Protein AF-A0A150WI34-F1 (afdb_monomer_lite)

pLDDT: mean 77.92, std 21.19, range [30.59, 97.75]

Structure (mmCIF, N/CA/C/O backbone):
data_AF-A0A150WI34-F1
#
_entry.id   AF-A0A150WI34-F1
#
loop_
_atom_site.group_PDB
_atom_site.id
_atom_site.type_symbol
_atom_site.label_atom_id
_atom_site.label_alt_id
_atom_site.label_comp_id
_atom_site.label_asym_id
_atom_site.label_entity_id
_atom_site.label_seq_id
_atom_site.pdbx_PDB_ins_code
_atom_site.Cartn_x
_atom_site.Cartn_y
_atom_site.Cartn_z
_atom_site.occupancy
_atom_site.B_iso_or_equiv
_atom_site.auth_seq_id
_atom_site.auth_comp_id
_atom_site.auth_asym_id
_atom_site.auth_atom_id
_atom_site.pdbx_PDB_model_num
ATOM 1 N N . MET A 1 1 ? -66.284 -6.676 19.353 1.00 37.59 1 MET A N 1
ATOM 2 C CA . MET A 1 1 ? -65.071 -7.520 19.408 1.00 37.59 1 MET A CA 1
ATOM 3 C C . MET A 1 1 ? -63.878 -6.596 19.191 1.00 37.59 1 MET A C 1
ATOM 5 O O . MET A 1 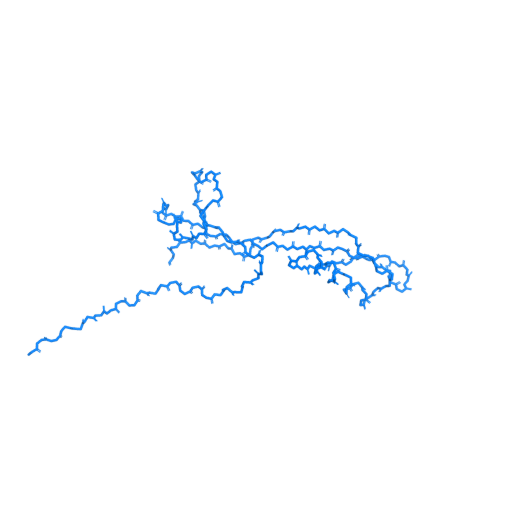1 ? -63.850 -5.918 18.175 1.00 37.59 1 MET A O 1
ATOM 9 N N . LYS A 1 2 ? -63.004 -6.437 20.193 1.00 41.41 2 LYS A N 1
ATOM 10 C CA . LYS A 1 2 ? -61.837 -5.535 20.162 1.00 41.41 2 LYS A CA 1
ATOM 11 C C . LYS A 1 2 ? -60.640 -6.304 19.600 1.00 41.41 2 LYS A C 1
ATOM 13 O O . LYS A 1 2 ? -60.260 -7.304 20.197 1.00 41.41 2 LYS A O 1
ATOM 18 N N . ALA A 1 3 ? -60.053 -5.831 18.505 1.00 36.69 3 ALA A N 1
ATOM 19 C CA . ALA A 1 3 ? -58.774 -6.319 17.998 1.00 36.69 3 ALA A CA 1
ATOM 20 C C . ALA A 1 3 ? -57.726 -5.215 18.180 1.00 36.69 3 ALA A C 1
ATOM 22 O O . ALA A 1 3 ? -57.912 -4.092 17.713 1.00 36.69 3 ALA A O 1
ATOM 23 N N . TRP A 1 4 ? -56.665 -5.532 18.919 1.00 30.59 4 TRP A N 1
ATOM 24 C CA . TRP A 1 4 ? -55.502 -4.676 19.122 1.00 30.59 4 TRP A CA 1
ATOM 25 C C . TRP A 1 4 ? -54.525 -4.901 17.969 1.00 30.59 4 TRP A C 1
ATOM 27 O O . TRP A 1 4 ? -54.116 -6.032 17.719 1.00 30.59 4 TRP A O 1
ATOM 37 N N . ILE A 1 5 ? -54.158 -3.828 17.271 1.00 40.88 5 ILE A N 1
ATOM 38 C CA . ILE A 1 5 ? -53.065 -3.836 16.298 1.00 40.88 5 ILE A CA 1
ATOM 39 C C . ILE A 1 5 ? -51.768 -3.708 17.098 1.00 40.88 5 ILE A C 1
ATOM 41 O O . ILE A 1 5 ? -51.485 -2.662 17.677 1.00 40.88 5 ILE A O 1
ATOM 45 N N . VAL A 1 6 ? -51.006 -4.797 17.167 1.00 38.22 6 VAL A N 1
ATOM 46 C CA . VAL A 1 6 ?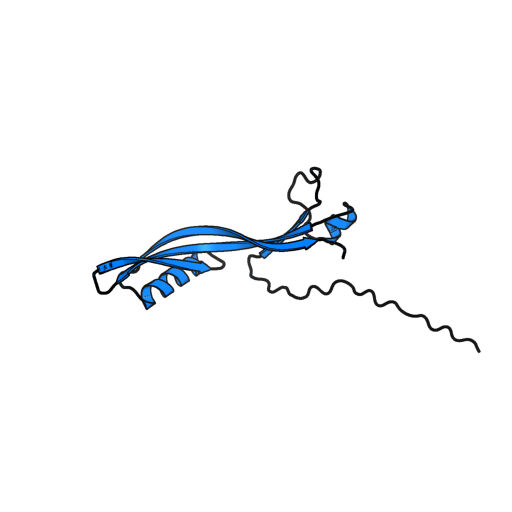 -49.631 -4.786 17.670 1.00 38.22 6 VAL A CA 1
ATOM 47 C C . VAL A 1 6 ? -48.750 -4.269 16.537 1.00 38.22 6 VAL A C 1
ATOM 49 O O . VAL A 1 6 ? -48.471 -4.987 15.579 1.00 38.22 6 VAL A O 1
ATOM 52 N N . SER A 1 7 ? -48.337 -3.006 16.632 1.00 43.38 7 SER A N 1
ATOM 53 C CA . SER A 1 7 ? -47.273 -2.456 15.795 1.00 43.38 7 SER A CA 1
ATOM 54 C C . SER A 1 7 ? -45.956 -3.118 16.188 1.00 43.38 7 SER A C 1
ATOM 56 O O . SER A 1 7 ? -45.345 -2.770 17.197 1.00 43.38 7 SER A O 1
ATOM 58 N N . VAL A 1 8 ? -45.531 -4.098 15.395 1.00 38.53 8 VAL A N 1
ATOM 59 C CA . VAL A 1 8 ? -44.171 -4.630 15.441 1.00 38.53 8 VAL A CA 1
ATOM 60 C C . VAL A 1 8 ? -43.250 -3.535 14.909 1.00 38.53 8 VAL A C 1
ATOM 62 O O . VAL A 1 8 ? -43.217 -3.258 13.711 1.00 38.53 8 VAL A O 1
ATOM 65 N N . LEU A 1 9 ? -42.532 -2.881 15.821 1.00 38.22 9 LEU A N 1
ATOM 66 C CA . LEU A 1 9 ? -41.353 -2.090 15.499 1.00 38.22 9 LEU A CA 1
ATOM 67 C C . LEU A 1 9 ? -40.330 -3.048 14.889 1.00 38.22 9 LEU A C 1
ATOM 69 O O . LEU A 1 9 ? -39.671 -3.807 15.598 1.00 38.22 9 LEU A O 1
ATOM 73 N N . ILE A 1 10 ? -40.232 -3.040 13.561 1.00 41.25 10 ILE A N 1
ATOM 74 C CA . ILE A 1 10 ? -39.094 -3.622 12.862 1.00 41.25 10 ILE A CA 1
ATOM 75 C C . ILE A 1 10 ? -37.908 -2.748 13.256 1.00 41.25 10 ILE A C 1
ATOM 77 O O . ILE A 1 10 ? -37.738 -1.639 12.750 1.00 41.25 10 ILE A O 1
ATOM 81 N N . GLY A 1 11 ? -37.145 -3.238 14.233 1.00 33.41 11 GLY A N 1
ATOM 82 C CA . GLY A 1 11 ? -35.822 -2.735 14.535 1.00 33.41 11 GLY A CA 1
ATOM 83 C C . GLY A 1 11 ? -35.042 -2.693 13.233 1.00 33.41 11 GLY A C 1
ATOM 84 O O . GLY A 1 11 ? -34.853 -3.717 12.574 1.00 33.41 11 GLY A O 1
ATOM 85 N N . LEU A 1 12 ? -34.653 -1.484 12.846 1.00 35.91 12 LEU A N 1
ATOM 86 C CA . LEU A 1 12 ? -33.745 -1.214 11.749 1.00 35.91 12 LEU A CA 1
ATOM 87 C C . LEU A 1 12 ? -32.347 -1.652 12.209 1.00 35.91 12 LEU A C 1
ATOM 89 O O . LEU A 1 12 ? -31.480 -0.842 12.513 1.00 35.91 12 LEU A O 1
ATOM 93 N N . SER A 1 13 ? -32.170 -2.961 12.370 1.00 34.88 13 SER A N 1
ATOM 94 C CA . SER A 1 13 ? -30.908 -3.577 12.740 1.00 34.88 13 SER A CA 1
ATOM 95 C C . SER A 1 13 ? -29.963 -3.399 11.566 1.00 34.88 13 SER A C 1
ATOM 97 O O . SER A 1 13 ? -30.123 -4.066 10.547 1.00 34.88 13 SER A O 1
ATOM 99 N N . CYS A 1 14 ? -29.042 -2.447 11.712 1.00 38.06 14 CYS A N 1
ATOM 100 C CA . CYS A 1 14 ? -27.749 -2.309 11.049 1.00 38.06 14 CYS A CA 1
ATOM 101 C C . CYS A 1 14 ? -27.474 -3.335 9.940 1.00 38.06 14 CYS A C 1
ATOM 103 O O . CYS A 1 14 ? -26.642 -4.231 10.081 1.00 38.06 14 CYS A O 1
ATOM 105 N N . LEU A 1 15 ? -28.146 -3.174 8.802 1.00 37.88 15 LEU A N 1
ATOM 106 C CA . LEU A 1 15 ? -27.693 -3.754 7.555 1.00 37.88 15 LEU A CA 1
ATOM 107 C C . LEU A 1 15 ? -26.435 -2.979 7.163 1.00 37.88 15 LEU A C 1
ATOM 109 O O . LEU A 1 15 ? -26.505 -1.954 6.492 1.00 37.88 15 LEU A O 1
ATOM 113 N N . ALA A 1 16 ? -25.279 -3.504 7.555 1.00 40.78 16 ALA A N 1
ATOM 114 C CA . ALA A 1 16 ? -24.018 -3.215 6.893 1.00 40.78 16 ALA A CA 1
ATOM 115 C C . ALA A 1 16 ? -23.627 -4.367 5.942 1.00 40.78 16 ALA A C 1
ATOM 117 O O . ALA A 1 16 ? -22.612 -5.019 6.171 1.00 40.78 16 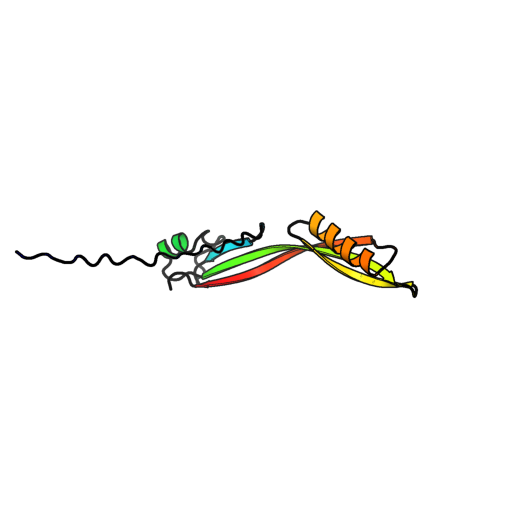ALA A O 1
ATOM 118 N N . PRO A 1 17 ? -24.374 -4.662 4.856 1.00 42.69 17 PRO A N 1
ATOM 119 C CA . PRO A 1 17 ? -23.857 -5.479 3.780 1.00 42.69 17 PRO A CA 1
ATOM 120 C C . PRO A 1 17 ? -23.200 -4.545 2.765 1.00 42.69 17 PRO A C 1
ATOM 122 O O . PRO A 1 17 ? -23.766 -4.226 1.730 1.00 42.69 17 PRO A O 1
ATOM 125 N N . ASN A 1 18 ? -22.001 -4.070 3.073 1.00 36.47 18 ASN A N 1
ATOM 126 C CA . ASN A 1 18 ? -21.046 -3.726 2.023 1.00 36.47 18 ASN A CA 1
ATOM 127 C C . ASN A 1 18 ? -19.653 -4.123 2.492 1.00 36.47 18 ASN A C 1
ATOM 129 O O . ASN A 1 18 ? -18.703 -3.346 2.497 1.00 36.47 18 ASN A O 1
ATOM 133 N N . ALA A 1 19 ? -19.554 -5.406 2.843 1.00 37.53 19 ALA A N 1
ATOM 134 C CA . ALA A 1 19 ? -18.342 -6.175 2.660 1.00 37.53 19 ALA A CA 1
ATOM 135 C C . ALA A 1 19 ? -18.024 -6.236 1.153 1.00 37.53 19 ALA A C 1
ATOM 137 O O . ALA A 1 19 ? -18.098 -7.286 0.521 1.00 37.53 19 ALA A O 1
ATOM 138 N N . TYR A 1 20 ? -17.597 -5.111 0.577 1.00 37.94 20 TYR A N 1
ATOM 139 C CA . TYR A 1 20 ? -16.453 -5.184 -0.317 1.00 37.94 20 TYR A CA 1
ATOM 140 C C . TYR A 1 20 ? -15.295 -5.609 0.578 1.00 37.94 20 TYR A C 1
ATOM 142 O O . TYR A 1 20 ? -14.544 -4.780 1.088 1.00 37.94 20 TYR A O 1
ATOM 150 N N . ALA A 1 21 ? -15.223 -6.912 0.852 1.00 42.88 21 ALA A N 1
ATOM 151 C CA . ALA A 1 21 ? -14.081 -7.534 1.480 1.00 42.88 21 ALA A CA 1
ATOM 152 C C . ALA A 1 21 ? -12.937 -7.419 0.472 1.00 42.88 21 ALA A C 1
ATOM 154 O O . ALA A 1 21 ? -12.636 -8.350 -0.268 1.00 42.88 21 ALA A O 1
ATOM 155 N N . ARG A 1 22 ? -12.338 -6.226 0.387 1.00 52.91 22 ARG A N 1
ATOM 156 C CA . ARG A 1 22 ? -10.957 -6.113 -0.061 1.00 52.91 22 ARG A CA 1
ATOM 157 C C . ARG A 1 22 ? -10.205 -7.013 0.922 1.00 52.91 22 ARG A C 1
ATOM 159 O O . ARG A 1 22 ? -10.388 -6.814 2.127 1.00 52.91 22 ARG A O 1
ATOM 166 N N . PRO A 1 23 ? -9.480 -8.039 0.455 1.00 60.78 23 PRO A N 1
ATOM 167 C CA . PRO A 1 23 ? -9.037 -9.159 1.291 1.00 60.78 23 PRO A CA 1
ATOM 168 C C . PRO A 1 23 ? -8.141 -8.756 2.474 1.00 60.78 23 PRO A C 1
ATOM 170 O O . PRO A 1 23 ? -7.900 -9.577 3.351 1.00 60.78 23 PRO A O 1
ATOM 173 N N . ASN A 1 24 ? -7.744 -7.484 2.553 1.00 77.38 24 ASN A N 1
ATOM 174 C CA . ASN A 1 24 ? -6.873 -6.933 3.579 1.00 77.38 24 ASN A CA 1
ATOM 175 C C . ASN A 1 24 ? -7.465 -5.741 4.349 1.00 77.38 24 ASN A C 1
ATOM 177 O O . ASN A 1 24 ? -6.716 -4.901 4.850 1.00 77.38 24 ASN A O 1
ATOM 181 N N . VAL A 1 25 ? -8.792 -5.598 4.406 1.00 83.25 25 VAL A N 1
ATOM 182 C CA . VAL A 1 25 ? -9.408 -4.598 5.292 1.00 83.25 25 VAL A CA 1
ATOM 183 C C . VAL A 1 25 ? -9.648 -5.210 6.665 1.00 83.25 25 VAL A C 1
ATOM 185 O O . VAL A 1 25 ? -10.450 -6.132 6.807 1.00 83.25 25 VAL A O 1
ATOM 188 N N . THR A 1 26 ? -8.990 -4.653 7.678 1.00 84.69 26 THR A N 1
ATOM 189 C CA . THR A 1 26 ? -9.176 -5.017 9.084 1.00 84.69 26 THR A CA 1
ATOM 190 C C . THR A 1 26 ? -9.853 -3.869 9.817 1.00 84.69 26 THR A C 1
ATOM 192 O O . THR A 1 26 ? -9.370 -2.742 9.783 1.00 84.69 26 THR A O 1
ATOM 195 N N . CYS A 1 27 ? -10.965 -4.149 10.498 1.00 83.00 27 CYS A N 1
ATOM 196 C CA . CYS A 1 27 ? -11.668 -3.167 11.320 1.00 83.00 27 CYS A CA 1
ATOM 197 C C . CYS A 1 27 ? -11.489 -3.465 12.810 1.00 83.00 27 CYS A C 1
ATOM 199 O O . CYS A 1 27 ? -11.524 -4.623 13.228 1.00 83.00 27 CYS A O 1
ATOM 201 N N . SER A 1 28 ? -11.337 -2.414 13.608 1.00 83.56 28 SER A N 1
ATOM 202 C CA . SER A 1 28 ? -11.346 -2.464 15.068 1.00 83.56 28 SER A CA 1
ATOM 203 C C . SER A 1 28 ? -12.189 -1.320 15.622 1.00 83.56 28 SER A C 1
ATOM 205 O O . SER A 1 28 ? -12.254 -0.236 15.043 1.00 83.56 28 SER A O 1
ATOM 207 N N . ALA A 1 29 ? -12.876 -1.566 16.732 1.00 84.25 29 ALA A N 1
ATOM 208 C CA . ALA A 1 29 ? -13.676 -0.580 17.438 1.00 84.25 29 ALA A CA 1
ATOM 209 C C . ALA A 1 29 ? -13.027 -0.264 18.780 1.00 84.25 29 ALA A C 1
ATOM 211 O O . ALA A 1 29 ? -12.812 -1.174 19.571 1.00 84.25 29 ALA A O 1
ATOM 212 N N . ALA A 1 30 ? -12.738 1.008 19.032 1.00 80.56 30 ALA A N 1
ATOM 213 C CA . ALA A 1 30 ? -12.150 1.451 20.288 1.00 80.56 30 ALA A CA 1
ATOM 214 C C . ALA A 1 30 ? -12.951 2.590 20.916 1.00 80.56 30 ALA A C 1
ATOM 216 O O . ALA A 1 30 ? -13.611 3.358 20.204 1.00 80.56 30 ALA A O 1
ATOM 217 N N . ASP A 1 31 ? -12.908 2.699 22.239 1.00 76.44 31 ASP A N 1
ATOM 218 C CA . ASP A 1 31 ? -13.467 3.852 22.942 1.00 76.44 31 ASP A CA 1
ATOM 219 C C . ASP A 1 31 ? -12.579 5.108 22.778 1.00 76.44 31 ASP A C 1
ATOM 221 O O . ASP A 1 31 ? -11.449 5.047 22.296 1.00 76.44 31 ASP A O 1
ATOM 225 N N . ASP A 1 32 ? -13.105 6.291 23.113 1.00 67.19 32 ASP A N 1
ATOM 226 C CA . ASP A 1 32 ? -12.343 7.557 23.047 1.00 67.19 32 ASP A CA 1
ATOM 227 C C . ASP A 1 32 ? -11.330 7.708 24.215 1.00 67.19 32 ASP A C 1
ATOM 229 O O . ASP A 1 32 ? -10.714 8.767 24.372 1.00 67.19 32 ASP A O 1
ATOM 233 N N . GLY A 1 33 ? -11.201 6.692 25.077 1.00 60.62 33 GLY A N 1
ATOM 234 C CA . GLY A 1 33 ? -10.482 6.723 26.346 1.00 60.62 33 GLY A CA 1
ATOM 235 C C . GLY A 1 33 ? -9.124 6.009 26.351 1.00 60.62 33 GLY A C 1
ATOM 236 O O . GLY A 1 33 ? -8.706 5.355 25.404 1.00 60.62 33 GLY A O 1
ATOM 237 N N . TRP A 1 34 ? -8.402 6.158 27.469 1.00 53.28 34 TRP A N 1
ATOM 238 C CA . TRP A 1 34 ? -7.111 5.498 27.740 1.00 53.28 34 TRP A CA 1
ATOM 239 C C . TRP A 1 34 ? -7.277 4.062 28.276 1.00 53.28 34 TRP A C 1
ATOM 241 O O . TRP A 1 34 ? -6.290 3.349 28.433 1.00 53.28 34 TRP A O 1
ATOM 251 N N . GLU A 1 35 ? -8.498 3.632 28.617 1.00 56.25 35 GLU A N 1
ATOM 252 C CA . GLU A 1 35 ? -8.738 2.354 29.311 1.00 56.25 35 GLU A CA 1
ATOM 253 C C . GLU A 1 35 ? -8.523 1.124 28.416 1.00 56.25 35 GLU A C 1
ATOM 255 O O . GLU A 1 35 ? -8.203 0.044 28.919 1.00 56.25 35 GLU A O 1
ATOM 260 N N . GLU A 1 36 ? -8.591 1.272 27.094 1.00 57.22 36 GLU A N 1
ATOM 261 C CA . GLU A 1 36 ? -8.310 0.186 26.158 1.00 57.22 36 GLU A CA 1
ATOM 262 C C . GLU A 1 36 ? -6.815 0.045 25.858 1.00 57.22 36 GLU A C 1
ATOM 264 O O . GLU A 1 36 ? -6.311 0.397 24.794 1.00 57.22 36 GLU A O 1
ATOM 269 N N . HIS A 1 37 ? -6.072 -0.524 26.809 1.00 48.88 37 HIS A N 1
ATOM 270 C CA . HIS A 1 37 ? -4.623 -0.727 26.671 1.00 48.88 37 HIS A CA 1
ATOM 271 C C . HIS A 1 37 ? -4.202 -1.646 25.510 1.00 48.88 37 HIS A C 1
ATOM 273 O O . HIS A 1 37 ? -3.029 -1.633 25.140 1.00 48.88 37 HIS A O 1
ATOM 279 N N . TRP A 1 38 ? -5.092 -2.456 24.923 1.00 54.66 38 TRP A N 1
ATOM 280 C CA . TRP A 1 38 ? -4.675 -3.476 23.954 1.00 54.66 38 TRP A CA 1
ATOM 281 C C . TRP A 1 38 ? -5.722 -3.736 22.867 1.00 54.66 38 TRP A C 1
ATOM 283 O O . TRP A 1 38 ? -6.542 -4.641 22.980 1.00 54.66 38 TRP A O 1
ATOM 293 N N . ARG A 1 39 ? -5.570 -3.018 21.748 1.00 61.69 39 ARG A N 1
ATOM 294 C CA . ARG A 1 39 ? -6.077 -3.381 20.406 1.00 61.69 39 ARG A CA 1
ATOM 295 C C . ARG A 1 39 ? -7.579 -3.202 20.129 1.00 61.69 39 ARG A C 1
ATOM 297 O O . ARG A 1 39 ? -7.995 -3.540 19.022 1.00 61.69 39 ARG A O 1
ATOM 304 N N . GLY A 1 40 ? -8.345 -2.620 21.051 1.00 70.69 40 GLY A N 1
ATOM 305 C CA . GLY A 1 40 ? -9.788 -2.405 20.886 1.00 70.69 40 GLY A CA 1
ATOM 306 C C . GLY A 1 40 ? -10.584 -3.710 20.732 1.00 70.69 40 GLY A C 1
ATOM 307 O O . GLY A 1 40 ? -10.053 -4.816 20.860 1.00 70.69 40 GLY A O 1
ATOM 308 N N . HIS A 1 41 ? -11.876 -3.595 20.433 1.00 77.56 41 HIS A N 1
ATOM 309 C CA . HIS A 1 41 ? -12.774 -4.716 20.135 1.00 77.56 41 HIS A CA 1
ATOM 310 C C . HIS A 1 41 ? -12.825 -5.007 18.637 1.00 77.56 41 HIS A C 1
ATOM 312 O O . HIS A 1 41 ? -12.590 -4.133 17.803 1.00 77.56 41 HIS A O 1
ATOM 318 N N . LYS A 1 42 ? -13.184 -6.240 18.263 1.00 77.38 42 LYS A N 1
ATOM 319 C CA . LYS A 1 42 ? -13.315 -6.615 16.845 1.00 77.38 42 LYS A CA 1
ATOM 320 C C . LYS A 1 42 ? -14.556 -6.012 16.201 1.00 77.38 42 LYS A C 1
ATOM 322 O O . LYS A 1 42 ? -14.622 -5.902 14.981 1.00 77.38 42 LYS A O 1
ATOM 327 N N . THR A 1 43 ? -15.554 -5.661 17.008 1.00 79.00 43 THR A N 1
ATOM 328 C CA . THR A 1 43 ? -16.826 -5.129 16.525 1.00 79.00 43 THR A CA 1
ATOM 329 C C . THR A 1 43 ? -17.305 -3.954 17.367 1.00 79.00 43 THR A C 1
ATOM 331 O O . THR A 1 43 ? -17.041 -3.868 18.568 1.00 79.00 43 THR A O 1
ATOM 334 N N . CYS A 1 44 ? -18.082 -3.068 16.739 1.00 81.88 44 CYS A N 1
ATOM 335 C CA . CYS A 1 44 ? -18.801 -2.012 17.446 1.00 81.88 44 CYS A CA 1
ATOM 336 C C . CYS A 1 44 ? -19.684 -2.548 18.579 1.00 81.88 44 CYS A C 1
ATOM 338 O O . CYS A 1 44 ? -19.808 -1.880 19.596 1.00 81.88 44 CYS A O 1
ATOM 340 N N . GLU A 1 45 ? -20.326 -3.707 18.408 1.00 82.69 45 GLU A N 1
ATOM 341 C CA . GLU A 1 45 ? -21.241 -4.252 19.414 1.00 82.69 45 GLU A CA 1
ATOM 342 C C . GLU A 1 45 ? -20.495 -4.652 20.688 1.00 82.69 45 GLU A C 1
ATOM 344 O O . GLU A 1 45 ? -20.866 -4.218 21.774 1.00 82.69 45 GLU A O 1
ATOM 349 N N . GLU A 1 46 ? -19.402 -5.406 20.552 1.00 81.75 46 GLU A N 1
ATOM 350 C CA . GLU A 1 46 ? -18.540 -5.782 21.679 1.00 81.75 46 GLU A CA 1
ATOM 351 C C . GLU A 1 46 ? -18.008 -4.551 22.417 1.00 81.75 46 GLU A C 1
ATOM 353 O O . GLU A 1 46 ? -17.988 -4.526 23.650 1.00 81.75 46 GLU A O 1
ATOM 358 N N . CYS A 1 47 ? -17.631 -3.515 21.661 1.00 82.19 47 CYS A N 1
ATOM 359 C CA . CYS A 1 47 ? -17.196 -2.255 22.241 1.00 82.19 47 CYS A CA 1
ATOM 360 C C . CYS A 1 47 ? -18.337 -1.563 22.990 1.00 82.19 47 CYS A C 1
ATOM 362 O O . CYS A 1 47 ? -18.173 -1.214 24.153 1.00 82.19 47 CYS A O 1
ATOM 364 N N . LEU A 1 48 ? -19.518 -1.428 22.380 1.00 83.62 48 LEU A N 1
ATOM 365 C CA . LEU A 1 48 ? -20.670 -0.755 22.987 1.00 83.62 48 LEU A CA 1
ATOM 366 C C . LEU A 1 48 ? -21.236 -1.485 24.216 1.00 83.62 48 LEU A C 1
ATOM 368 O O . LEU A 1 48 ? -21.827 -0.858 25.092 1.00 83.62 48 LEU A O 1
ATOM 372 N N . GLN A 1 49 ? -21.070 -2.806 24.300 1.00 83.12 49 GLN A N 1
ATOM 373 C CA . GLN A 1 49 ? -21.470 -3.586 25.475 1.00 83.12 49 GLN A CA 1
ATOM 374 C C . GLN A 1 49 ? -20.630 -3.249 26.712 1.00 83.12 49 GLN A C 1
ATOM 376 O O . GLN A 1 49 ? -21.116 -3.368 27.837 1.00 83.12 49 GLN A O 1
ATOM 381 N N . LYS A 1 50 ? -19.371 -2.846 26.515 1.00 79.69 50 LYS A N 1
ATOM 382 C CA . LYS A 1 50 ? -18.434 -2.528 27.602 1.00 79.69 50 LYS A CA 1
ATOM 383 C C . LYS A 1 50 ? -18.248 -1.028 27.799 1.00 79.69 50 LYS A C 1
ATOM 385 O O . LYS A 1 50 ? -18.027 -0.583 28.922 1.00 79.69 50 LYS A O 1
ATOM 390 N N . HIS A 1 51 ? -18.375 -0.256 26.728 1.00 81.44 51 HIS A N 1
ATOM 391 C CA . HIS A 1 51 ? -18.106 1.173 26.674 1.00 81.44 51 HIS A CA 1
ATOM 392 C C . HIS A 1 51 ? -19.326 1.916 26.126 1.00 81.44 51 HIS A C 1
ATOM 394 O O . HIS A 1 51 ? -19.984 1.476 25.194 1.00 81.44 51 HIS A O 1
ATOM 400 N N . GLY A 1 52 ? -19.635 3.096 26.663 1.00 75.38 52 GLY A N 1
ATOM 401 C CA . GLY A 1 52 ? -20.807 3.862 26.210 1.00 75.38 52 GLY A CA 1
ATOM 402 C C . GLY A 1 52 ? -20.632 4.562 24.854 1.00 75.38 52 GLY A C 1
ATOM 403 O O . GLY A 1 52 ? -21.616 4.983 24.248 1.00 75.38 52 GLY A O 1
ATOM 404 N N . LYS A 1 53 ? -19.391 4.755 24.390 1.00 81.50 53 LYS A N 1
ATOM 405 C CA . LYS A 1 53 ? -19.058 5.454 23.140 1.00 81.50 53 LYS A CA 1
ATOM 406 C C . LYS A 1 53 ? -17.866 4.768 22.488 1.00 81.50 53 LYS A C 1
ATOM 408 O O . LYS A 1 53 ? -16.816 4.685 23.108 1.00 81.50 53 LYS A O 1
ATOM 413 N N . CYS A 1 54 ? -18.036 4.342 21.242 1.00 83.12 54 CYS A N 1
ATOM 414 C CA . CYS A 1 54 ? -16.995 3.666 20.477 1.00 83.12 54 CYS A CA 1
ATOM 415 C C . CYS A 1 54 ? -16.869 4.250 19.073 1.00 83.12 54 CYS A C 1
ATOM 417 O O . CYS A 1 54 ? -17.856 4.717 18.498 1.00 83.12 54 CYS A O 1
ATOM 419 N N . ASN A 1 55 ? -15.671 4.164 18.506 1.00 84.69 55 ASN A N 1
ATOM 420 C CA . ASN A 1 55 ? -15.384 4.451 17.110 1.00 84.69 55 ASN A CA 1
ATOM 421 C C . ASN A 1 55 ? -14.782 3.217 16.446 1.00 84.69 55 ASN A C 1
ATOM 423 O O . ASN A 1 55 ? -13.774 2.689 16.903 1.00 84.69 55 ASN A O 1
ATOM 427 N N . GLU A 1 56 ? -15.376 2.795 15.338 1.00 85.69 56 GLU A N 1
ATOM 428 C CA . GLU A 1 56 ? -14.806 1.789 14.454 1.00 85.69 56 GLU A CA 1
ATOM 429 C C . GLU A 1 56 ? -13.883 2.457 13.442 1.00 85.69 56 GLU A C 1
ATOM 431 O O . GLU A 1 56 ? -14.261 3.432 12.788 1.00 85.69 56 GLU A O 1
ATOM 436 N N . THR A 1 57 ? -12.678 1.917 13.315 1.00 84.75 57 THR A N 1
ATOM 437 C CA . THR A 1 57 ? -11.683 2.287 12.315 1.00 84.75 57 THR A CA 1
ATOM 438 C C . THR A 1 57 ? -11.366 1.051 11.491 1.00 84.75 57 THR A C 1
ATOM 440 O O . THR A 1 57 ? -11.075 -0.003 12.047 1.00 84.75 57 THR A O 1
ATOM 443 N N . CYS A 1 58 ? -11.430 1.175 10.170 1.00 84.81 58 CYS A N 1
ATOM 444 C CA . CYS A 1 58 ? -11.017 0.129 9.247 1.00 84.81 58 CYS A CA 1
ATOM 445 C C . CYS A 1 58 ? -9.752 0.563 8.523 1.00 84.81 58 CYS A C 1
ATOM 447 O O . CYS A 1 58 ? -9.718 1.637 7.914 1.00 84.81 58 CYS A O 1
ATOM 449 N N . GLU A 1 59 ? -8.742 -0.289 8.564 1.00 85.75 59 GLU A N 1
ATOM 450 C CA . GLU A 1 59 ? -7.465 -0.107 7.894 1.00 85.75 59 GLU A CA 1
ATOM 451 C C . GLU A 1 59 ? -7.344 -1.089 6.733 1.00 85.75 59 GLU A C 1
ATOM 453 O O . GLU A 1 59 ? -7.688 -2.261 6.863 1.00 85.75 59 GLU A O 1
ATOM 458 N N . LEU A 1 60 ? -6.884 -0.599 5.585 1.00 88.25 60 LEU A N 1
ATOM 459 C CA . LEU A 1 60 ? -6.516 -1.416 4.438 1.00 88.25 60 LEU A CA 1
ATOM 460 C C . LEU A 1 60 ? -5.010 -1.624 4.450 1.00 88.25 60 LEU A C 1
ATOM 462 O O . LEU A 1 60 ? -4.260 -0.657 4.314 1.00 88.25 60 LEU A O 1
ATOM 466 N N . GLU A 1 61 ? -4.588 -2.880 4.510 1.00 90.75 61 GLU A N 1
ATOM 467 C CA . GLU A 1 61 ? -3.196 -3.254 4.293 1.00 90.75 61 GLU A CA 1
ATOM 468 C C . GLU A 1 61 ? -2.963 -3.626 2.824 1.00 90.75 61 GLU A C 1
ATOM 470 O O . GLU A 1 61 ? -3.724 -4.372 2.212 1.00 90.75 61 GLU A O 1
ATOM 475 N N . TYR A 1 62 ? -1.908 -3.098 2.219 1.00 90.81 62 TYR A N 1
ATOM 476 C CA . TYR A 1 62 ? -1.546 -3.418 0.839 1.00 90.81 62 TYR A CA 1
ATOM 477 C C . TYR A 1 62 ? -0.045 -3.296 0.630 1.00 90.81 62 TYR A C 1
ATOM 479 O O . TYR A 1 62 ? 0.675 -2.669 1.410 1.00 90.81 62 TYR A O 1
ATOM 487 N N . TYR A 1 63 ? 0.448 -3.890 -0.449 1.00 94.38 63 TYR A N 1
ATOM 488 C CA . TYR A 1 63 ? 1.839 -3.768 -0.850 1.00 94.38 63 TYR A CA 1
ATOM 489 C C . TYR A 1 63 ? 1.981 -2.758 -1.974 1.00 94.38 63 TYR A C 1
ATOM 491 O O . TYR A 1 63 ? 1.121 -2.623 -2.840 1.00 94.38 63 TYR A O 1
ATOM 499 N N . THR A 1 64 ? 3.108 -2.059 -1.961 1.00 96.06 64 THR A N 1
ATOM 500 C CA . THR A 1 64 ? 3.542 -1.167 -3.033 1.00 96.06 64 THR A CA 1
ATOM 501 C C . THR A 1 64 ? 4.925 -1.589 -3.478 1.00 96.06 64 THR A C 1
ATOM 503 O O . THR A 1 64 ? 5.795 -1.804 -2.637 1.00 96.06 64 THR A O 1
ATOM 506 N N . CYS A 1 65 ? 5.138 -1.698 -4.781 1.00 96.94 65 CYS A N 1
ATOM 507 C CA . CYS A 1 65 ? 6.439 -1.976 -5.366 1.00 96.94 65 CYS A CA 1
ATOM 508 C C . CYS A 1 65 ? 6.781 -0.924 -6.413 1.00 96.94 65 CYS A C 1
ATOM 510 O O . CYS A 1 65 ? 5.908 -0.401 -7.109 1.00 96.94 65 CYS A O 1
ATOM 512 N N . GLU A 1 66 ? 8.064 -0.620 -6.526 1.00 97.56 66 GLU A N 1
ATOM 513 C CA . GLU A 1 66 ? 8.603 0.281 -7.533 1.00 97.56 66 GLU A CA 1
ATOM 514 C C . GLU A 1 66 ? 9.248 -0.523 -8.659 1.00 97.56 66 GLU A C 1
ATOM 516 O O . GLU A 1 66 ? 9.957 -1.495 -8.410 1.00 97.56 66 GLU A O 1
ATOM 521 N N . ALA A 1 67 ? 9.022 -0.114 -9.904 1.00 97.75 67 ALA A N 1
ATOM 522 C CA . ALA A 1 67 ? 9.719 -0.647 -11.063 1.00 97.75 67 ALA A CA 1
ATOM 523 C C . ALA A 1 67 ? 10.409 0.490 -11.813 1.00 97.75 67 ALA A C 1
ATOM 525 O O . ALA A 1 67 ? 9.790 1.516 -12.094 1.00 97.75 67 ALA A O 1
ATOM 526 N N . THR A 1 68 ? 11.681 0.297 -12.140 1.00 97.69 68 THR A N 1
ATOM 527 C CA . THR A 1 68 ? 12.499 1.278 -12.852 1.00 97.69 68 THR A CA 1
ATOM 528 C C . THR A 1 68 ? 12.759 0.790 -14.266 1.00 97.69 68 THR A C 1
ATOM 530 O O . THR A 1 68 ? 13.186 -0.348 -14.449 1.00 97.69 68 THR A O 1
ATOM 533 N N . GLY A 1 69 ? 12.519 1.644 -15.256 1.00 97.38 69 GLY A N 1
ATOM 534 C CA . GLY A 1 69 ? 12.811 1.386 -16.664 1.00 97.38 69 GLY A CA 1
ATOM 535 C C . GLY A 1 69 ? 13.398 2.615 -17.348 1.00 97.38 69 GLY A C 1
ATOM 536 O O . GLY A 1 69 ? 13.546 3.670 -16.739 1.00 97.38 69 GLY A O 1
ATOM 537 N N . THR A 1 70 ? 13.737 2.479 -18.624 1.00 97.62 70 THR A N 1
ATOM 538 C CA . THR A 1 70 ? 14.300 3.556 -19.446 1.00 97.62 70 THR A CA 1
ATOM 539 C C . THR A 1 70 ? 13.363 3.929 -20.587 1.00 97.62 70 THR A C 1
ATOM 541 O O . THR A 1 70 ? 12.796 3.040 -21.230 1.00 97.62 70 THR A O 1
ATOM 544 N N . ASP A 1 71 ? 13.221 5.220 -20.873 1.00 94.44 71 ASP A N 1
ATOM 545 C CA . ASP A 1 71 ? 12.477 5.706 -22.038 1.00 94.44 71 ASP A CA 1
ATOM 546 C C . ASP A 1 71 ? 13.272 5.549 -23.354 1.00 94.44 71 ASP A C 1
ATOM 548 O O . ASP A 1 71 ? 14.382 5.010 -23.389 1.00 94.44 71 ASP A O 1
ATOM 552 N N . ALA A 1 72 ? 12.694 6.015 -24.465 1.00 91.25 72 ALA A N 1
ATOM 553 C CA . ALA A 1 72 ? 13.334 5.961 -25.781 1.00 91.25 72 ALA A CA 1
ATOM 554 C C . ALA A 1 72 ? 14.594 6.843 -25.898 1.00 91.25 72 ALA A C 1
ATOM 556 O O . ALA A 1 72 ? 15.409 6.614 -26.790 1.00 91.25 72 ALA A O 1
ATOM 557 N N . LEU A 1 73 ? 14.752 7.831 -25.014 1.00 94.44 73 LEU A N 1
ATOM 558 C CA . LEU A 1 73 ? 15.899 8.738 -24.953 1.00 94.44 73 LEU A CA 1
ATOM 559 C C . LEU A 1 73 ? 16.987 8.231 -23.987 1.00 94.44 73 LEU A C 1
ATOM 561 O O . LEU A 1 73 ? 18.046 8.845 -23.885 1.00 94.44 73 LEU A O 1
ATOM 565 N N . GLY A 1 74 ? 16.746 7.113 -23.293 1.00 93.50 74 GLY A N 1
ATOM 566 C CA . GLY A 1 74 ? 17.660 6.522 -22.315 1.00 93.50 74 GLY A CA 1
ATOM 567 C C . GLY A 1 74 ? 17.528 7.095 -20.900 1.00 93.50 74 GLY A C 1
ATOM 568 O O . GLY A 1 74 ? 18.340 6.766 -20.037 1.00 93.50 74 GLY A O 1
ATOM 569 N N . SER A 1 75 ? 16.520 7.929 -20.636 1.00 95.75 75 SER A N 1
ATOM 570 C CA . SER A 1 75 ? 16.253 8.483 -19.306 1.00 95.75 75 SER A CA 1
ATOM 571 C C . SER A 1 75 ? 15.568 7.448 -18.417 1.00 95.75 75 SER A C 1
ATOM 573 O O . SER A 1 75 ? 14.694 6.711 -18.873 1.00 95.75 75 SER A O 1
ATOM 575 N N . SER A 1 76 ? 15.967 7.388 -17.146 1.00 95.56 76 SER A N 1
ATOM 576 C CA . SER A 1 76 ? 15.429 6.438 -16.166 1.00 95.56 76 SER A CA 1
ATOM 577 C C . SER A 1 76 ? 14.159 6.971 -15.502 1.00 95.56 76 SER A C 1
ATOM 579 O O . SER A 1 76 ? 14.126 8.123 -15.067 1.00 95.56 76 SER A O 1
ATOM 581 N N . PHE A 1 77 ? 13.140 6.122 -15.383 1.00 95.94 77 PHE A N 1
ATOM 582 C CA . PHE A 1 77 ? 11.864 6.434 -14.747 1.00 95.94 77 PHE A CA 1
ATOM 583 C C . PHE A 1 77 ? 11.440 5.324 -13.799 1.00 95.94 77 PHE A C 1
ATOM 585 O O . PHE A 1 77 ? 11.535 4.142 -14.126 1.00 95.94 77 PHE A O 1
ATOM 592 N N . THR A 1 78 ? 10.905 5.727 -12.650 1.00 96.56 78 THR A N 1
ATOM 593 C CA . THR A 1 78 ? 10.333 4.823 -11.655 1.00 96.56 78 THR A CA 1
ATOM 594 C C . THR A 1 78 ? 8.816 4.934 -11.673 1.00 96.56 78 THR A C 1
ATOM 596 O O . THR A 1 78 ? 8.261 6.025 -11.542 1.00 96.56 78 THR A O 1
ATOM 599 N N . VAL A 1 79 ? 8.141 3.797 -11.789 1.00 95.62 79 VAL A N 1
ATOM 600 C CA . VAL A 1 79 ? 6.689 3.673 -11.637 1.00 95.62 79 VAL A CA 1
ATOM 601 C C . VAL A 1 79 ? 6.353 2.846 -10.407 1.00 95.62 79 VAL A C 1
ATOM 603 O O . VAL A 1 79 ? 7.152 2.027 -9.959 1.00 95.62 79 VAL A O 1
ATOM 606 N N . LYS A 1 80 ? 5.153 3.050 -9.867 1.00 96.38 80 LYS A N 1
ATOM 607 C CA . LYS A 1 80 ? 4.640 2.310 -8.712 1.00 96.38 80 LYS A CA 1
ATOM 608 C C . LYS A 1 80 ? 3.508 1.386 -9.131 1.00 96.38 80 LYS A C 1
ATOM 610 O O . LYS A 1 80 ? 2.659 1.773 -9.929 1.00 96.38 80 LYS A O 1
ATOM 615 N N . GLY A 1 81 ? 3.493 0.188 -8.565 1.00 94.06 81 GLY A N 1
ATOM 616 C CA . GLY A 1 81 ? 2.356 -0.724 -8.592 1.00 94.06 81 GLY A CA 1
ATOM 617 C C . GLY A 1 81 ? 1.948 -1.104 -7.178 1.00 94.06 81 GLY A C 1
ATOM 618 O O . GLY A 1 81 ? 2.790 -1.146 -6.280 1.00 94.06 81 GLY A O 1
ATOM 619 N N . SER A 1 82 ? 0.661 -1.379 -6.998 1.00 94.50 82 SER A N 1
ATOM 620 C CA . SER A 1 82 ? 0.087 -1.795 -5.719 1.00 94.50 82 SER A CA 1
ATOM 621 C C . SER A 1 82 ? -0.697 -3.091 -5.886 1.00 94.50 82 SER A C 1
ATOM 623 O O . SER A 1 82 ? -1.163 -3.378 -6.989 1.00 94.50 82 SER A O 1
ATOM 625 N N . GLY A 1 83 ? -0.846 -3.858 -4.813 1.00 91.62 83 GLY A N 1
ATOM 626 C CA . GLY A 1 83 ? -1.611 -5.104 -4.797 1.00 91.62 83 GLY A CA 1
ATOM 627 C C . GLY A 1 83 ? -1.910 -5.560 -3.375 1.00 91.62 83 GLY A C 1
ATOM 628 O O . GLY A 1 83 ? -1.350 -5.014 -2.418 1.00 91.62 83 GLY A O 1
ATOM 629 N N . ASP A 1 84 ? -2.782 -6.554 -3.249 1.00 88.75 84 ASP A N 1
ATOM 630 C CA . ASP A 1 84 ? -3.172 -7.108 -1.953 1.00 88.75 84 ASP A CA 1
ATOM 631 C C . ASP A 1 84 ? -2.009 -7.899 -1.325 1.00 88.75 84 ASP A C 1
ATOM 633 O O . ASP A 1 84 ? -1.848 -7.946 -0.107 1.00 88.75 84 ASP A O 1
ATOM 637 N N . ASP A 1 85 ? -1.113 -8.448 -2.140 1.00 91.75 85 ASP A N 1
ATOM 638 C CA . ASP A 1 85 ? 0.133 -9.046 -1.676 1.00 91.75 85 ASP A CA 1
ATOM 639 C C . ASP A 1 85 ? 1.352 -8.500 -2.429 1.00 91.75 85 ASP A C 1
ATOM 641 O O . ASP A 1 85 ? 1.254 -7.789 -3.437 1.00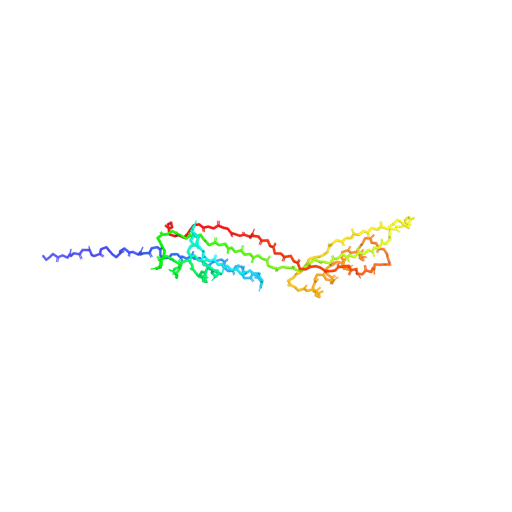 91.75 85 ASP A O 1
ATOM 645 N N . ARG A 1 86 ? 2.543 -8.822 -1.912 1.00 93.06 86 ARG A N 1
ATOM 646 C CA . ARG A 1 86 ? 3.807 -8.391 -2.513 1.00 93.06 86 ARG A CA 1
ATOM 647 C C . ARG A 1 86 ? 3.924 -8.844 -3.968 1.00 93.06 86 ARG A C 1
ATOM 649 O O . ARG A 1 86 ? 4.389 -8.066 -4.793 1.00 93.06 86 ARG A O 1
ATOM 656 N N . TRP A 1 87 ? 3.536 -10.076 -4.285 1.00 95.50 87 TRP A N 1
ATOM 657 C CA . TRP A 1 87 ? 3.692 -10.611 -5.633 1.00 95.50 87 TRP A CA 1
ATOM 658 C C . TRP A 1 87 ? 2.764 -9.897 -6.621 1.00 95.50 87 TRP A C 1
ATOM 660 O O . TRP A 1 87 ? 3.173 -9.529 -7.723 1.00 95.50 87 TRP A O 1
ATOM 670 N N . GLU A 1 88 ? 1.529 -9.618 -6.224 1.00 93.69 88 GLU A N 1
ATOM 671 C CA . GLU A 1 88 ? 0.619 -8.810 -7.024 1.00 93.69 88 GLU A CA 1
ATOM 672 C C . GLU A 1 88 ? 1.160 -7.387 -7.235 1.00 93.69 88 GLU A C 1
ATOM 674 O O . GLU A 1 88 ? 1.188 -6.905 -8.370 1.00 93.69 88 GLU A O 1
ATOM 679 N N . ALA A 1 89 ? 1.666 -6.738 -6.182 1.00 95.69 89 ALA A N 1
ATOM 680 C CA . ALA A 1 89 ? 2.259 -5.406 -6.283 1.00 95.69 89 ALA A CA 1
ATOM 681 C C . ALA A 1 89 ? 3.477 -5.378 -7.227 1.00 95.69 89 ALA A C 1
ATOM 683 O O . ALA A 1 89 ? 3.587 -4.470 -8.056 1.00 95.69 89 ALA A O 1
ATOM 684 N N . GLU A 1 90 ? 4.358 -6.383 -7.162 1.00 97.25 90 GLU A N 1
ATOM 685 C CA . GLU A 1 90 ? 5.501 -6.542 -8.074 1.00 97.25 90 GLU A CA 1
ATOM 686 C C . GLU A 1 90 ? 5.037 -6.721 -9.525 1.00 97.25 90 GLU A C 1
ATOM 688 O O . GLU A 1 90 ? 5.527 -6.037 -10.429 1.00 97.25 90 GLU A O 1
ATOM 693 N N . ARG A 1 91 ? 4.057 -7.605 -9.754 1.00 97.12 91 ARG A N 1
ATOM 694 C CA . ARG A 1 91 ? 3.483 -7.853 -11.082 1.00 97.12 91 ARG A CA 1
ATOM 695 C C . ARG A 1 91 ? 2.858 -6.589 -11.660 1.00 97.12 91 ARG A C 1
ATOM 697 O O . ARG A 1 91 ? 3.098 -6.277 -12.825 1.00 97.12 91 ARG A O 1
ATOM 704 N N . ASN A 1 92 ? 2.099 -5.851 -10.856 1.00 96.81 92 ASN A N 1
ATOM 705 C CA . ASN A 1 92 ? 1.462 -4.608 -11.272 1.00 96.81 92 ASN A CA 1
ATOM 706 C C . ASN A 1 92 ? 2.510 -3.530 -11.574 1.00 96.81 92 ASN A C 1
ATOM 708 O O . ASN A 1 92 ? 2.446 -2.907 -12.633 1.00 96.81 92 ASN A O 1
ATOM 712 N N . ALA A 1 93 ? 3.523 -3.361 -10.718 1.00 97.56 93 ALA A N 1
ATOM 713 C CA . ALA A 1 93 ? 4.608 -2.402 -10.938 1.00 97.56 93 ALA A CA 1
ATOM 714 C C . ALA A 1 93 ? 5.357 -2.704 -12.242 1.00 97.56 93 ALA A C 1
ATOM 716 O O . ALA A 1 93 ? 5.561 -1.817 -13.077 1.00 97.56 93 ALA A O 1
ATOM 717 N N . ARG A 1 94 ? 5.694 -3.980 -12.462 1.00 97.25 94 ARG A N 1
ATOM 718 C CA . ARG A 1 94 ? 6.352 -4.440 -13.684 1.00 97.25 94 ARG A CA 1
ATOM 719 C C . ARG A 1 94 ? 5.484 -4.217 -14.918 1.00 97.25 94 ARG A C 1
ATOM 721 O O . ARG A 1 94 ? 5.958 -3.628 -15.884 1.00 97.25 94 ARG A O 1
ATOM 728 N N . ALA A 1 95 ? 4.213 -4.611 -14.866 1.00 97.50 95 ALA A N 1
ATOM 729 C CA . ALA A 1 95 ? 3.279 -4.444 -15.973 1.00 97.50 95 ALA A CA 1
ATOM 730 C C . ALA A 1 95 ? 3.042 -2.967 -16.323 1.00 97.50 95 ALA A C 1
ATOM 732 O O . ALA A 1 95 ? 2.864 -2.643 -17.494 1.00 97.50 95 ALA A O 1
ATOM 733 N N . HIS A 1 96 ? 3.035 -2.060 -15.343 1.00 96.00 96 HIS A N 1
ATOM 734 C CA . HIS A 1 96 ? 2.965 -0.620 -15.603 1.00 96.00 96 HIS A CA 1
ATOM 735 C C . HIS A 1 96 ? 4.233 -0.090 -16.273 1.00 96.00 96 HIS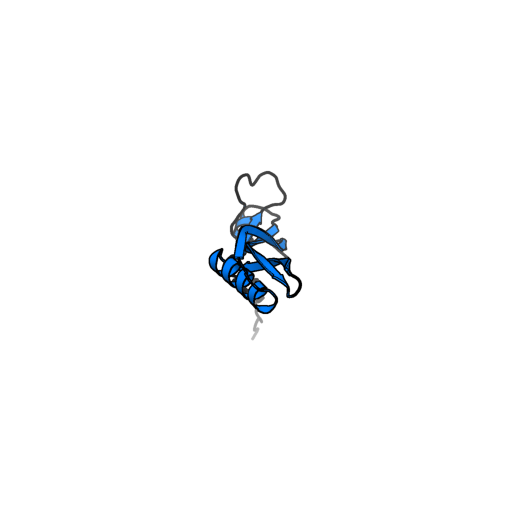 A C 1
ATOM 737 O O . HIS A 1 96 ? 4.137 0.738 -17.183 1.00 96.00 96 HIS A O 1
ATOM 743 N N . CYS A 1 97 ? 5.398 -0.586 -15.852 1.00 97.31 97 CYS A N 1
ATOM 744 C CA . CYS A 1 97 ? 6.674 -0.207 -16.439 1.00 97.31 97 CYS A CA 1
ATOM 745 C C . CYS A 1 97 ? 6.780 -0.691 -17.890 1.00 97.31 97 CYS A C 1
ATOM 747 O O . CYS A 1 97 ? 6.983 0.125 -18.786 1.00 97.31 97 CYS A O 1
ATOM 749 N N . ASP A 1 98 ? 6.543 -1.983 -18.138 1.00 96.88 98 ASP A N 1
ATOM 750 C CA . ASP A 1 98 ? 6.697 -2.613 -19.459 1.00 96.88 98 ASP A CA 1
ATOM 751 C C . ASP A 1 98 ? 5.762 -2.010 -20.529 1.00 96.88 98 ASP A C 1
ATOM 753 O O . ASP A 1 98 ? 6.033 -2.119 -21.723 1.00 96.88 98 ASP A O 1
ATOM 757 N N . ARG A 1 99 ? 4.665 -1.348 -20.129 1.00 95.06 99 ARG A N 1
ATOM 758 C CA . ARG A 1 99 ? 3.761 -0.642 -21.058 1.00 95.06 99 ARG A CA 1
ATOM 759 C C . ARG A 1 99 ? 4.365 0.627 -21.659 1.00 95.06 99 ARG A C 1
ATOM 761 O O . ARG A 1 99 ? 3.950 1.019 -22.744 1.00 95.06 99 ARG A O 1
ATOM 768 N N . ASN A 1 100 ? 5.274 1.291 -20.947 1.00 91.69 100 ASN A N 1
ATOM 769 C CA . ASN A 1 100 ? 5.743 2.638 -21.295 1.00 91.69 100 ASN A CA 1
ATOM 770 C C . ASN A 1 100 ? 7.269 2.735 -21.427 1.00 91.69 100 ASN A C 1
ATOM 772 O O . ASN A 1 100 ? 7.770 3.649 -22.079 1.00 91.69 100 ASN A O 1
ATOM 776 N N . PHE A 1 101 ? 8.009 1.802 -20.827 1.00 96.38 101 PHE A N 1
ATOM 777 C CA . PHE A 1 101 ? 9.462 1.843 -20.706 1.00 96.38 101 PHE A CA 1
ATOM 778 C C . PHE A 1 101 ? 10.094 0.510 -21.113 1.00 96.38 101 PHE A C 1
ATOM 780 O O . PHE A 1 101 ? 9.429 -0.512 -21.271 1.00 96.38 101 PHE A O 1
ATOM 787 N N . ARG A 1 102 ? 11.412 0.529 -21.303 1.00 95.12 102 ARG A N 1
ATOM 788 C CA . ARG A 1 102 ? 12.236 -0.646 -21.608 1.00 95.12 102 ARG A CA 1
ATOM 789 C C . ARG A 1 102 ? 13.110 -0.998 -20.410 1.00 95.12 102 ARG A C 1
ATOM 791 O O . ARG A 1 102 ? 13.308 -0.171 -19.526 1.00 95.12 102 ARG A O 1
ATOM 798 N N . ASN A 1 103 ? 13.675 -2.205 -20.409 1.00 95.56 103 ASN A N 1
ATOM 799 C CA . ASN A 1 103 ? 14.624 -2.662 -19.383 1.00 95.56 103 ASN A CA 1
ATOM 800 C C . ASN A 1 103 ? 14.068 -2.572 -17.952 1.00 95.56 103 ASN A C 1
ATOM 802 O O . ASN A 1 103 ? 14.798 -2.270 -17.011 1.00 95.56 103 ASN A O 1
ATOM 806 N N . CYS A 1 104 ? 12.766 -2.812 -17.798 1.00 97.06 104 CYS A N 1
ATOM 807 C CA . CYS A 1 104 ? 12.094 -2.682 -16.519 1.00 97.06 104 CYS A CA 1
ATOM 808 C C . CYS A 1 104 ? 12.603 -3.706 -15.504 1.00 97.06 104 CYS A C 1
ATOM 810 O O . CYS A 1 104 ? 12.607 -4.913 -15.759 1.00 97.06 104 CYS A O 1
ATOM 812 N N . SER A 1 105 ? 12.972 -3.217 -14.326 1.00 97.44 105 SER A N 1
ATOM 813 C CA . SER A 1 105 ? 13.360 -4.024 -13.176 1.00 97.44 105 SER A CA 1
ATOM 814 C C . SER A 1 105 ? 12.545 -3.607 -11.964 1.00 97.44 105 SER A C 1
ATOM 816 O O . SER A 1 105 ? 12.415 -2.416 -11.683 1.00 97.44 105 SER A O 1
ATOM 818 N N . VAL A 1 106 ? 11.985 -4.583 -11.253 1.00 96.88 106 VAL A N 1
ATOM 819 C CA . VAL A 1 106 ? 11.286 -4.325 -9.991 1.00 96.88 106 VAL A CA 1
ATOM 820 C C . VAL A 1 106 ? 12.333 -4.161 -8.895 1.00 96.88 106 VAL A C 1
ATOM 822 O O . VAL A 1 106 ? 13.220 -4.998 -8.747 1.00 96.88 106 VAL A O 1
ATOM 825 N N . GLY A 1 107 ? 12.250 -3.048 -8.178 1.00 94.44 107 GLY A N 1
ATOM 826 C CA . GLY A 1 107 ? 13.148 -2.677 -7.098 1.00 94.44 107 GLY A CA 1
ATOM 827 C C . GLY A 1 107 ? 12.498 -2.887 -5.736 1.00 94.44 107 GLY A C 1
ATOM 828 O O . GLY A 1 107 ? 12.209 -4.011 -5.332 1.00 94.44 107 GLY A O 1
ATOM 829 N N . SER A 1 108 ? 12.322 -1.791 -4.995 1.00 92.81 108 SER A N 1
ATOM 830 C CA . SER A 1 108 ? 11.859 -1.843 -3.609 1.00 92.81 108 SER A CA 1
ATOM 831 C C . SER A 1 108 ? 10.368 -2.175 -3.508 1.00 92.81 108 SER A C 1
ATOM 833 O O . SER A 1 108 ? 9.558 -1.692 -4.300 1.00 92.81 108 SER A O 1
ATOM 835 N N . CYS A 1 109 ? 10.013 -2.975 -2.502 1.00 95.56 109 CYS A N 1
ATOM 836 C CA . CYS A 1 109 ? 8.636 -3.276 -2.133 1.00 95.56 109 CYS A CA 1
ATOM 837 C C . CYS A 1 109 ? 8.422 -2.971 -0.654 1.00 95.56 109 CYS A C 1
ATOM 839 O O . CYS A 1 109 ? 9.252 -3.327 0.180 1.00 95.56 109 CYS A O 1
ATOM 841 N N . ASN A 1 110 ? 7.298 -2.343 -0.329 1.00 95.06 110 ASN A N 1
ATOM 842 C CA . ASN A 1 110 ? 6.941 -1.931 1.022 1.00 95.06 110 ASN A CA 1
ATOM 843 C C . ASN A 1 110 ? 5.480 -2.279 1.302 1.00 95.06 110 ASN A C 1
ATOM 845 O O . ASN A 1 110 ? 4.626 -2.065 0.437 1.00 95.06 110 ASN A O 1
ATOM 849 N N . SER A 1 111 ? 5.185 -2.744 2.515 1.00 93.75 111 SER A N 1
ATOM 850 C CA . SER A 1 111 ? 3.813 -2.781 3.019 1.00 93.75 111 SER A CA 1
ATOM 851 C C . SER A 1 111 ? 3.352 -1.372 3.403 1.00 93.75 111 SER A C 1
ATOM 853 O O . SER A 1 111 ? 4.146 -0.508 3.797 1.00 93.75 111 SER A O 1
ATOM 855 N N . LYS A 1 112 ? 2.057 -1.127 3.245 1.00 90.25 112 LYS A N 1
ATOM 856 C CA . LYS A 1 112 ? 1.356 0.104 3.596 1.00 90.25 112 LYS A CA 1
ATOM 857 C C . LYS A 1 112 ? 0.074 -0.264 4.327 1.00 90.25 112 LYS A C 1
ATOM 859 O O . LYS A 1 112 ? -0.523 -1.294 4.037 1.00 90.25 112 LYS A O 1
ATOM 864 N N . SER A 1 113 ? -0.323 0.598 5.252 1.00 87.88 113 SER A N 1
ATOM 865 C CA . SER A 1 113 ? -1.636 0.574 5.885 1.00 87.88 113 SER A CA 1
ATOM 866 C C . SER A 1 113 ? -2.233 1.972 5.771 1.00 87.88 113 SER A C 1
ATOM 868 O O . SER A 1 113 ? -1.514 2.961 5.950 1.00 87.88 113 SER A O 1
ATOM 870 N N . GLU A 1 114 ? -3.514 2.066 5.429 1.00 87.31 114 GLU A N 1
ATOM 871 C CA . GLU A 1 114 ? -4.250 3.328 5.436 1.00 87.31 114 GLU A CA 1
ATOM 872 C C . GLU A 1 114 ? -5.655 3.160 6.007 1.00 87.31 114 GLU A C 1
ATOM 874 O O . GLU A 1 114 ? -6.325 2.152 5.782 1.00 87.31 114 GLU A O 1
ATOM 879 N N . THR A 1 115 ? -6.135 4.176 6.721 1.00 87.50 115 THR A N 1
ATOM 880 C CA . THR A 1 115 ? -7.514 4.197 7.206 1.00 87.50 115 THR A CA 1
ATOM 881 C C . THR A 1 115 ? -8.475 4.422 6.041 1.00 87.50 115 THR A C 1
ATOM 883 O O . THR A 1 115 ? -8.500 5.497 5.446 1.00 87.50 115 THR A O 1
ATOM 886 N N . VAL A 1 116 ? -9.314 3.428 5.752 1.00 88.31 116 VAL A N 1
ATOM 887 C CA . VAL A 1 116 ? -10.325 3.488 4.681 1.00 88.31 116 VAL A CA 1
ATOM 888 C C . VAL A 1 116 ? -11.718 3.829 5.192 1.00 88.31 116 VAL A C 1
ATOM 890 O O . VAL A 1 116 ? -12.576 4.251 4.420 1.00 88.31 116 VAL A O 1
ATOM 893 N N . SER A 1 117 ? -11.962 3.655 6.489 1.00 85.12 117 SER A N 1
ATOM 894 C CA . SER A 1 117 ? -13.223 4.033 7.116 1.00 85.12 117 SER A CA 1
ATOM 895 C C . SER A 1 117 ? -12.999 4.393 8.573 1.00 85.12 117 SER A C 1
ATOM 897 O O . SER A 1 117 ? -12.207 3.755 9.265 1.00 85.12 117 SER A O 1
ATOM 899 N N . LYS A 1 118 ? -13.729 5.403 9.041 1.00 84.50 118 LYS A N 1
ATOM 900 C CA . LYS A 1 118 ? -13.860 5.716 10.459 1.00 84.50 118 LYS A CA 1
ATOM 901 C C . LYS A 1 118 ? -15.297 6.126 10.736 1.00 84.50 118 LYS A C 1
ATOM 903 O O . LYS A 1 118 ? -15.798 7.063 10.115 1.00 84.50 118 LYS A O 1
ATOM 908 N N . ARG A 1 119 ? -15.963 5.444 11.664 1.00 82.88 119 ARG A N 1
ATOM 909 C CA . ARG A 1 119 ? -17.347 5.749 12.043 1.00 82.88 119 ARG A CA 1
ATOM 910 C C . ARG A 1 119 ? -17.564 5.602 13.536 1.00 82.88 119 ARG A C 1
ATOM 912 O O . ARG A 1 119 ? -16.911 4.807 14.198 1.00 82.88 119 ARG A O 1
ATOM 919 N N . ARG A 1 120 ? -18.542 6.337 14.054 1.00 85.06 120 ARG A N 1
ATOM 920 C CA . ARG A 1 120 ? -18.999 6.178 15.430 1.00 85.06 120 ARG A CA 1
ATOM 921 C C . ARG A 1 120 ? -19.966 4.999 15.528 1.00 85.06 120 ARG A C 1
ATOM 923 O O . ARG A 1 120 ? -20.837 4.839 14.674 1.00 85.06 120 ARG A O 1
ATOM 930 N N . CYS A 1 121 ? -19.819 4.183 16.560 1.00 80.00 121 CYS A N 1
ATOM 931 C CA . CYS A 1 121 ? -20.743 3.104 16.878 1.00 80.00 121 CYS A CA 1
ATOM 932 C C . CYS A 1 121 ? -21.979 3.675 17.602 1.00 80.00 121 CYS A C 1
ATOM 934 O O . CYS A 1 121 ? -21.828 4.502 18.502 1.00 80.00 121 CYS A O 1
ATOM 936 N N . GLY A 1 122 ? -23.184 3.218 17.240 1.00 70.00 122 GLY A N 1
ATOM 937 C CA . GLY A 1 122 ? -24.430 3.562 17.948 1.00 70.00 122 GLY A CA 1
ATOM 938 C C . GLY A 1 122 ? -25.124 4.848 17.482 1.00 70.00 122 GLY A C 1
ATOM 939 O O . GLY A 1 122 ? -25.536 5.647 18.320 1.00 70.00 122 GLY A O 1
ATOM 940 N N . GLY A 1 123 ? -25.225 5.048 16.165 1.00 53.34 123 GLY A N 1
ATOM 941 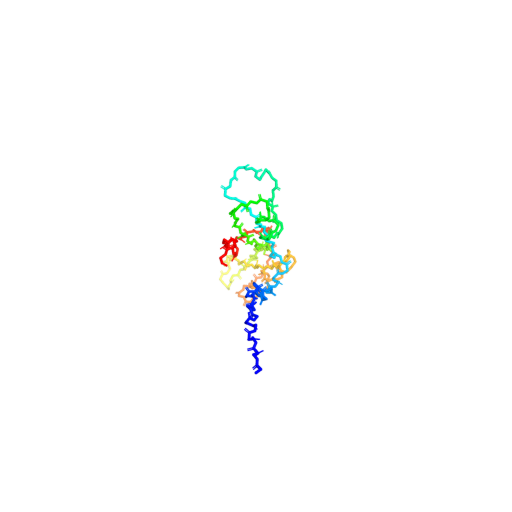C CA . GLY A 1 123 ? -26.114 6.042 15.548 1.00 53.34 123 GLY A CA 1
ATOM 942 C C . GLY A 1 123 ? -27.463 5.438 15.195 1.00 53.34 123 GLY A C 1
ATOM 943 O O . GLY A 1 123 ? -27.449 4.295 14.686 1.00 53.34 123 GLY A O 1
#

Organism: Bdellovibrio bacteriovorus (NCBI:txid959)

Sequence (123 aa):
MKAWIVSVLIGLSCLAPNAYARPNVTCSAADDGWEEHWRGHKTCEECLQKHGKCNETCELEYYTCEATGTDALGSSFTVKGSGDDRWEAERNARAHCDRNFRNCSVGSCNSKSETVSKRRCGG

Foldseek 3Di:
DDDDDDPDPPPPPDPPPPPPPPVFKQKAKAFPDPPCVDGHHRDLVVRVVPDVKIKMWIKGKKKKWWKWFAAPVRDIDIDIAIDSDQVNRQVRNQVVCVVGGPPIDIDDMDMDMDTPDMDMRDD

Secondary structure (DSSP, 8-state):
----------------------TTEEEEEEESSS---SS-BSSHHHHHHH-SSEEEEEEEEEEEEEEEEE-TTS-EEEEEEEESSHHHHHHHHHHHHHTT-EEEEEEEEEEEEEEEEEEEE--

Radius of gyration: 23.78 Å; chains: 1; bounding box: 83×19×55 Å